Protein AF-A0A971RPJ1-F1 (afdb_monomer_lite)

Structure (mmCIF, N/CA/C/O backbone):
data_AF-A0A971RPJ1-F1
#
_entry.id   AF-A0A971RPJ1-F1
#
loop_
_atom_site.group_PDB
_atom_site.id
_atom_site.type_symbol
_atom_site.label_atom_id
_atom_site.label_alt_id
_atom_site.label_comp_id
_atom_site.label_asym_id
_atom_site.label_entity_id
_atom_site.label_seq_id
_atom_site.pdbx_PDB_ins_code
_atom_site.Cartn_x
_atom_site.Cartn_y
_atom_site.Cartn_z
_atom_site.occupancy
_atom_site.B_iso_or_equiv
_atom_site.auth_seq_id
_atom_site.auth_comp_id
_atom_site.auth_asym_id
_atom_site.auth_atom_id
_atom_site.pdbx_PDB_model_num
ATOM 1 N N . MET A 1 1 ? -14.779 2.451 9.028 1.00 66.38 1 MET A N 1
ATOM 2 C CA . MET A 1 1 ? -13.370 2.860 9.241 1.00 66.38 1 MET A CA 1
ATOM 3 C C . MET A 1 1 ? -13.280 4.359 8.987 1.00 66.38 1 MET A C 1
ATOM 5 O O . MET A 1 1 ? -13.946 4.816 8.070 1.00 66.38 1 MET A O 1
ATOM 9 N N . GLY A 1 2 ? -12.564 5.131 9.812 1.00 82.88 2 GLY A N 1
ATOM 10 C CA . GLY A 1 2 ? -12.406 6.578 9.590 1.00 82.88 2 GLY A CA 1
ATOM 11 C C . GLY A 1 2 ? -11.483 6.894 8.405 1.00 82.88 2 GLY A C 1
ATOM 12 O O . GLY A 1 2 ? -10.703 6.035 7.992 1.00 82.88 2 GLY A O 1
ATOM 13 N N . ALA A 1 3 ? -11.536 8.126 7.889 1.00 81.56 3 ALA A N 1
ATOM 14 C CA . ALA A 1 3 ? -10.749 8.561 6.727 1.00 81.56 3 ALA A CA 1
ATOM 15 C C . ALA A 1 3 ? -9.234 8.335 6.905 1.00 81.56 3 ALA A C 1
ATOM 17 O O . ALA A 1 3 ? -8.579 7.811 6.008 1.00 81.56 3 ALA A O 1
ATOM 18 N N . LEU A 1 4 ? -8.696 8.626 8.095 1.00 86.81 4 LEU A N 1
ATOM 19 C CA . LEU A 1 4 ? -7.285 8.386 8.429 1.00 86.81 4 LEU A CA 1
ATOM 20 C C . LEU A 1 4 ? -6.892 6.907 8.332 1.00 86.81 4 LEU A C 1
ATOM 22 O O . LEU A 1 4 ? -5.838 6.584 7.794 1.00 86.81 4 LEU A O 1
ATOM 26 N N . ALA A 1 5 ? -7.752 6.000 8.803 1.00 84.44 5 ALA A N 1
ATOM 27 C CA . ALA A 1 5 ? -7.478 4.568 8.741 1.00 84.44 5 ALA A CA 1
ATOM 28 C C . ALA A 1 5 ? -7.431 4.072 7.288 1.00 84.44 5 ALA A C 1
ATOM 30 O O . ALA A 1 5 ? -6.536 3.310 6.940 1.00 84.44 5 ALA A O 1
ATOM 31 N N . ASN A 1 6 ? -8.335 4.550 6.426 1.00 83.69 6 ASN A N 1
ATOM 32 C CA . ASN A 1 6 ? -8.317 4.191 5.006 1.00 83.69 6 ASN A CA 1
ATOM 33 C C . ASN A 1 6 ? -7.066 4.713 4.287 1.00 83.69 6 ASN A C 1
ATOM 35 O O . ASN A 1 6 ? -6.514 3.999 3.457 1.00 83.69 6 ASN A O 1
ATOM 39 N N . ILE A 1 7 ? -6.592 5.918 4.621 1.00 85.38 7 ILE A N 1
ATOM 40 C CA . ILE A 1 7 ? -5.362 6.477 4.040 1.00 85.38 7 ILE A CA 1
ATOM 41 C C . ILE A 1 7 ? -4.144 5.639 4.448 1.00 85.38 7 ILE A C 1
ATOM 43 O O . ILE A 1 7 ? -3.355 5.251 3.591 1.00 85.38 7 ILE A O 1
ATOM 47 N N . ILE A 1 8 ? -4.016 5.303 5.736 1.00 87.81 8 ILE A N 1
ATOM 48 C CA . ILE A 1 8 ? -2.906 4.480 6.243 1.00 87.81 8 ILE A CA 1
ATOM 49 C C . ILE A 1 8 ? -2.918 3.098 5.586 1.00 87.81 8 ILE A C 1
ATOM 51 O O . ILE A 1 8 ? -1.885 2.621 5.118 1.00 87.81 8 ILE A O 1
ATOM 55 N N . VAL A 1 9 ? -4.091 2.471 5.500 1.00 86.19 9 VAL A N 1
ATOM 56 C CA . VAL A 1 9 ? -4.245 1.176 4.832 1.00 86.19 9 VAL A CA 1
ATOM 57 C C . VAL A 1 9 ? -3.917 1.278 3.345 1.00 86.19 9 VAL A C 1
ATOM 59 O O . VAL A 1 9 ? -3.282 0.375 2.816 1.00 86.19 9 VAL A O 1
ATOM 62 N N . GLY A 1 10 ? -4.288 2.370 2.676 1.00 86.56 10 GLY A N 1
ATOM 63 C CA . GLY A 1 10 ? -3.942 2.598 1.276 1.00 86.56 10 GLY A CA 1
ATOM 64 C C . GLY A 1 10 ? -2.432 2.677 1.048 1.00 86.56 10 GLY A C 1
ATOM 65 O O . GLY A 1 10 ? -1.916 2.038 0.133 1.00 86.56 10 GLY A O 1
ATOM 66 N N . ILE A 1 11 ? -1.717 3.389 1.924 1.00 87.62 11 ILE A N 1
ATOM 67 C CA . ILE A 1 11 ? -0.253 3.498 1.883 1.00 87.62 11 ILE A CA 1
ATOM 68 C C . ILE A 1 11 ? 0.390 2.122 2.097 1.00 87.62 11 ILE A C 1
ATOM 70 O O . ILE A 1 11 ? 1.184 1.686 1.267 1.00 87.62 11 ILE A O 1
ATOM 74 N N . LEU A 1 12 ? 0.010 1.403 3.159 1.00 89.12 12 LEU A N 1
ATOM 75 C CA . LEU A 1 12 ? 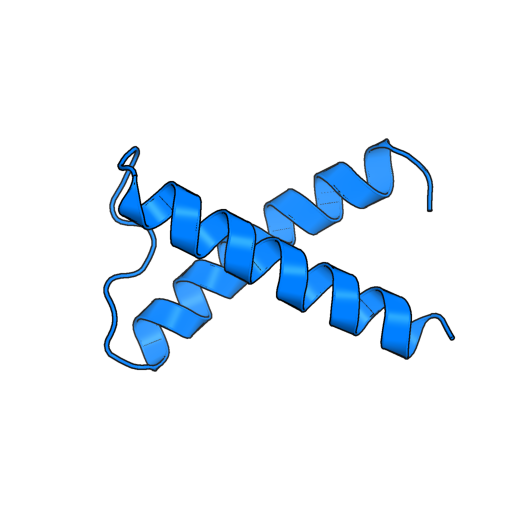0.494 0.037 3.419 1.00 89.12 12 LEU A CA 1
ATOM 76 C C . LEU A 1 12 ? 0.152 -0.914 2.260 1.00 89.12 12 LEU A C 1
ATOM 78 O O . LEU A 1 12 ? 0.964 -1.742 1.856 1.00 89.12 12 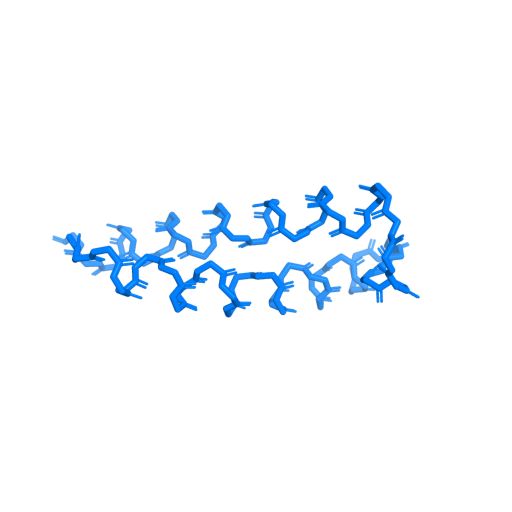LEU A O 1
ATOM 82 N N . GLY A 1 13 ? -1.030 -0.727 1.681 1.00 87.94 13 GLY A N 1
ATOM 83 C CA . GLY A 1 13 ? -1.554 -1.386 0.494 1.00 87.94 13 GLY A CA 1
ATOM 84 C C . GLY A 1 13 ? -0.640 -1.301 -0.707 1.00 87.94 13 GLY A C 1
ATOM 85 O O . GLY A 1 13 ? -0.329 -2.315 -1.326 1.00 87.94 13 GLY A O 1
ATOM 86 N N . ALA A 1 14 ? -0.174 -0.096 -1.012 1.00 85.44 14 ALA A N 1
ATOM 87 C CA . ALA A 1 14 ? 0.728 0.146 -2.126 1.00 85.44 14 ALA A CA 1
ATOM 88 C C . ALA A 1 14 ? 2.081 -0.563 -1.943 1.00 85.44 14 ALA A C 1
ATOM 90 O O . ALA A 1 14 ? 2.595 -1.151 -2.897 1.00 85.44 14 ALA A O 1
ATOM 91 N N . PHE A 1 15 ? 2.623 -0.571 -0.718 1.00 85.56 15 PHE A N 1
ATOM 92 C CA . PHE A 1 15 ? 3.869 -1.279 -0.406 1.00 85.56 15 PHE A CA 1
ATOM 93 C C . PHE A 1 15 ? 3.732 -2.792 -0.596 1.00 85.56 15 PHE A C 1
ATOM 95 O O . PHE A 1 15 ? 4.583 -3.410 -1.238 1.00 85.56 15 PHE A O 1
ATOM 102 N N . ILE A 1 16 ? 2.642 -3.387 -0.102 1.00 85.31 16 ILE A N 1
ATOM 103 C CA . ILE A 1 16 ? 2.378 -4.818 -0.297 1.00 85.31 16 ILE A CA 1
ATOM 104 C C . ILE A 1 16 ? 2.108 -5.122 -1.774 1.00 85.31 16 ILE A C 1
ATOM 106 O O . ILE A 1 16 ? 2.642 -6.093 -2.301 1.00 85.31 16 ILE A O 1
ATOM 110 N N . GLY A 1 17 ? 1.344 -4.277 -2.468 1.00 84.50 17 GLY A N 1
ATOM 111 C CA . GLY A 1 17 ? 1.035 -4.435 -3.889 1.00 84.50 17 GLY A CA 1
ATOM 112 C C . GLY A 1 17 ? 2.278 -4.544 -4.758 1.00 84.50 17 GLY A C 1
ATOM 113 O O . GLY A 1 17 ? 2.403 -5.492 -5.528 1.00 84.50 17 GLY A O 1
ATOM 114 N N . GLY A 1 18 ? 3.234 -3.627 -4.614 1.00 84.00 18 GLY A N 1
ATOM 115 C CA . GLY A 1 18 ? 4.461 -3.715 -5.405 1.00 84.00 18 GLY A CA 1
ATOM 116 C C . GLY A 1 18 ? 5.385 -4.854 -4.991 1.00 84.00 18 GLY A C 1
ATOM 117 O O . GLY A 1 18 ? 6.056 -5.408 -5.860 1.00 84.00 18 GLY A O 1
ATOM 118 N N . PHE A 1 19 ? 5.376 -5.274 -3.723 1.00 82.44 19 PHE A N 1
ATOM 119 C CA . PHE A 1 19 ? 6.083 -6.486 -3.302 1.00 82.44 19 PHE A CA 1
ATOM 120 C C . PHE A 1 19 ? 5.492 -7.739 -3.966 1.00 82.44 19 PHE A C 1
ATOM 122 O O . PHE A 1 19 ? 6.226 -8.543 -4.538 1.00 82.44 19 PHE A O 1
ATOM 129 N N . VAL A 1 20 ? 4.162 -7.861 -3.982 1.00 82.19 20 VAL A N 1
ATOM 130 C CA . VAL A 1 20 ? 3.446 -8.961 -4.646 1.00 82.19 20 VAL A CA 1
ATOM 131 C C . VAL A 1 20 ? 3.703 -8.955 -6.151 1.00 82.19 20 VAL A C 1
ATOM 133 O O . VAL A 1 20 ? 4.021 -10.003 -6.703 1.00 82.19 20 VAL A O 1
ATOM 136 N N . PHE A 1 21 ? 3.636 -7.792 -6.810 1.00 81.56 21 PHE A N 1
ATOM 137 C CA . PHE A 1 21 ? 3.902 -7.676 -8.248 1.00 81.56 21 PHE A CA 1
ATOM 138 C C . PHE A 1 21 ? 5.341 -8.042 -8.623 1.00 81.56 21 PHE A C 1
ATOM 140 O O . PHE A 1 21 ? 5.551 -8.684 -9.648 1.00 81.56 21 PHE A O 1
ATOM 147 N N . THR A 1 22 ? 6.305 -7.710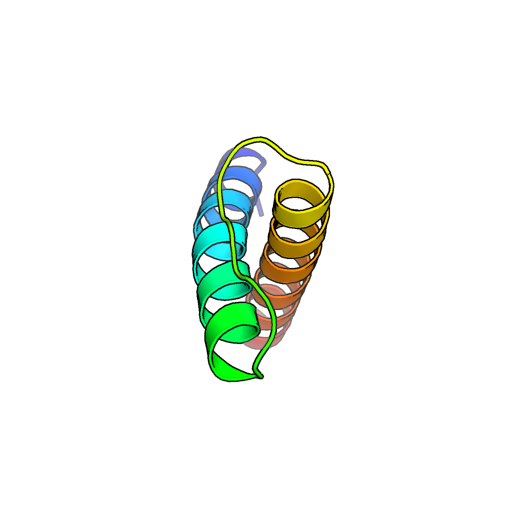 -7.762 1.00 81.62 22 THR A N 1
ATOM 148 C CA . THR A 1 22 ? 7.710 -8.103 -7.942 1.00 81.62 22 THR A CA 1
ATOM 149 C C . THR A 1 22 ? 7.897 -9.618 -7.799 1.00 81.62 22 THR A C 1
ATOM 151 O O . THR A 1 22 ? 8.675 -10.216 -8.538 1.00 81.62 22 THR A O 1
ATOM 154 N N . LEU A 1 23 ? 7.156 -10.265 -6.892 1.00 79.62 23 LEU A N 1
ATOM 155 C CA . LEU A 1 23 ? 7.214 -11.717 -6.673 1.00 79.62 23 LEU A CA 1
ATOM 156 C C . LEU A 1 23 ? 6.600 -12.540 -7.812 1.00 79.62 23 LEU A C 1
ATOM 158 O O . LEU A 1 23 ? 7.096 -13.619 -8.122 1.00 79.62 23 LEU A O 1
ATOM 162 N N . ILE A 1 24 ? 5.537 -12.044 -8.447 1.00 79.19 24 ILE A N 1
ATOM 163 C CA . ILE A 1 24 ? 4.853 -12.723 -9.565 1.00 79.19 24 ILE A CA 1
ATOM 164 C C . ILE A 1 24 ? 5.522 -12.478 -10.932 1.00 79.19 24 ILE A C 1
ATOM 166 O O . ILE A 1 24 ? 4.955 -12.832 -11.962 1.00 79.19 24 ILE A O 1
ATOM 170 N N . GLY A 1 25 ? 6.721 -11.883 -10.957 1.00 72.12 25 GLY A N 1
ATOM 171 C CA . GLY A 1 25 ? 7.501 -11.643 -12.179 1.00 72.12 25 GLY A CA 1
ATOM 172 C C . GLY A 1 25 ? 7.142 -10.358 -12.934 1.00 72.12 25 GLY A C 1
ATOM 173 O O . GLY A 1 25 ? 7.630 -10.145 -14.042 1.00 72.12 25 GLY A O 1
ATOM 174 N N . GLY A 1 26 ? 6.302 -9.498 -12.355 1.00 73.06 26 GLY A N 1
ATOM 175 C CA . GLY A 1 26 ? 6.049 -8.151 -12.857 1.00 73.06 26 GLY A CA 1
ATOM 176 C C . GLY A 1 26 ? 7.046 -7.137 -12.294 1.00 73.06 26 GLY A C 1
ATOM 177 O O . GLY A 1 26 ? 7.673 -7.349 -11.259 1.00 73.06 26 GLY A O 1
ATOM 178 N N . SER A 1 27 ? 7.175 -5.985 -12.948 1.00 71.75 27 SER A N 1
ATOM 179 C CA . SER A 1 27 ? 7.877 -4.853 -12.341 1.00 71.75 27 SER A CA 1
ATOM 180 C C . SER A 1 27 ? 7.030 -4.298 -11.195 1.00 71.75 27 SER A C 1
ATOM 182 O O . SER A 1 27 ? 5.863 -3.961 -11.401 1.00 71.75 27 SER A O 1
ATOM 184 N N . GLY A 1 28 ? 7.598 -4.206 -9.991 1.00 72.31 28 GLY A N 1
ATOM 185 C CA . GLY A 1 28 ? 6.982 -3.504 -8.863 1.00 72.31 28 GLY A CA 1
ATOM 186 C C . GLY A 1 28 ? 6.930 -1.985 -9.072 1.00 72.31 28 GLY A C 1
ATOM 187 O O . GLY A 1 28 ? 6.934 -1.486 -10.200 1.00 72.31 28 GLY A O 1
ATOM 188 N N . PHE A 1 29 ? 6.916 -1.219 -7.978 1.00 69.00 29 PHE A N 1
ATOM 189 C CA . PHE A 1 29 ? 7.035 0.238 -8.066 1.00 69.00 29 PHE A CA 1
ATOM 190 C C . PHE A 1 29 ? 8.470 0.629 -8.435 1.00 69.00 29 PHE A C 1
ATOM 192 O O . PHE A 1 29 ? 9.389 0.532 -7.628 1.00 69.00 29 PHE A O 1
ATOM 199 N N . THR A 1 30 ? 8.683 1.080 -9.666 1.00 75.06 30 THR A N 1
ATOM 200 C CA . THR A 1 30 ? 10.016 1.497 -10.135 1.00 75.06 30 THR A CA 1
ATOM 201 C C . THR A 1 30 ? 10.249 3.005 -9.994 1.00 75.06 30 THR A C 1
ATOM 203 O O . THR A 1 30 ? 11.334 3.490 -10.293 1.00 75.06 30 THR A O 1
ATOM 206 N N . GLY A 1 31 ? 9.233 3.766 -9.572 1.00 76.69 31 GLY A N 1
ATOM 207 C CA . GLY A 1 31 ? 9.258 5.230 -9.473 1.00 76.69 31 GLY A CA 1
ATOM 208 C C . GLY A 1 31 ? 7.881 5.856 -9.712 1.00 76.69 31 GLY A C 1
ATOM 209 O O . GLY A 1 31 ? 6.862 5.174 -9.604 1.00 76.69 31 GLY A O 1
ATOM 210 N N . PHE A 1 32 ? 7.837 7.144 -10.070 1.00 76.94 32 PHE A N 1
ATOM 211 C CA . PHE A 1 32 ? 6.589 7.870 -10.351 1.00 76.94 32 PHE A CA 1
ATOM 212 C C . PHE A 1 32 ? 6.163 7.696 -11.819 1.00 76.94 32 PHE A C 1
ATOM 214 O O . PHE A 1 32 ? 6.356 8.571 -12.659 1.00 76.94 32 PHE A O 1
ATOM 221 N N . ASN A 1 33 ? 5.626 6.523 -12.148 1.00 83.94 33 ASN A N 1
ATOM 222 C CA . ASN A 1 33 ? 5.102 6.202 -13.474 1.00 83.94 33 ASN A CA 1
ATOM 223 C C . ASN A 1 33 ? 3.669 5.652 -13.374 1.00 83.94 33 ASN A C 1
ATOM 225 O O . ASN A 1 33 ? 3.217 5.231 -12.306 1.00 83.94 33 ASN A O 1
ATOM 229 N N . LEU A 1 34 ? 2.941 5.658 -14.497 1.00 85.75 34 LEU A N 1
ATOM 230 C CA . LEU A 1 34 ? 1.558 5.161 -14.539 1.00 85.75 34 LEU A CA 1
ATOM 231 C C . LEU A 1 34 ? 1.462 3.692 -14.095 1.00 85.75 34 LEU A C 1
ATOM 233 O O . LEU A 1 34 ? 0.463 3.303 -13.497 1.00 85.75 34 LEU A O 1
ATOM 237 N N . TRP A 1 35 ? 2.511 2.898 -14.338 1.00 85.81 35 TRP A N 1
ATOM 238 C CA . TRP A 1 35 ? 2.584 1.502 -13.908 1.00 85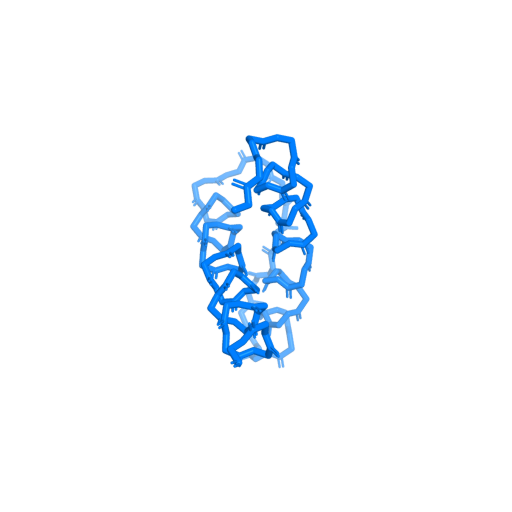.81 35 TRP A CA 1
ATOM 239 C C . TRP A 1 35 ? 2.590 1.361 -12.379 1.00 85.81 35 TRP A C 1
ATOM 241 O O . TRP A 1 35 ? 1.752 0.651 -11.828 1.00 85.81 35 TRP A O 1
ATOM 251 N N . SER A 1 36 ? 3.455 2.099 -11.675 1.00 85.25 36 SER A N 1
ATOM 252 C CA . SER A 1 36 ? 3.499 2.132 -10.209 1.00 85.25 36 SER A CA 1
ATOM 253 C C . SER A 1 36 ? 2.187 2.625 -9.608 1.00 85.25 36 SER A C 1
ATOM 255 O O . SER A 1 36 ? 1.773 2.104 -8.576 1.00 85.25 36 SER A O 1
ATOM 257 N N . LEU A 1 37 ? 1.511 3.595 -10.243 1.00 85.69 37 LEU A N 1
ATOM 258 C CA . LEU A 1 37 ? 0.190 4.052 -9.797 1.00 85.69 37 LEU A CA 1
ATOM 259 C C . LEU A 1 37 ? -0.831 2.907 -9.866 1.00 85.69 37 LEU A C 1
ATOM 261 O O . LEU A 1 37 ? -1.575 2.683 -8.915 1.00 85.69 37 LEU A O 1
ATOM 265 N N . PHE A 1 38 ? -0.832 2.150 -10.963 1.00 86.25 38 PHE A N 1
ATOM 266 C CA . PHE A 1 38 ? -1.729 1.011 -11.151 1.00 86.25 38 PHE A CA 1
ATOM 267 C C . PHE A 1 38 ? -1.474 -0.092 -10.120 1.00 86.25 38 PHE A C 1
ATOM 269 O O . PHE A 1 38 ? -2.399 -0.551 -9.449 1.00 86.25 38 PHE A O 1
ATOM 276 N N . VAL A 1 39 ? -0.206 -0.468 -9.941 1.00 85.50 39 VAL A N 1
ATOM 277 C CA . VAL A 1 39 ? 0.225 -1.464 -8.952 1.00 85.50 39 VAL A CA 1
ATOM 278 C C . VAL A 1 39 ? -0.130 -1.018 -7.528 1.00 85.50 39 VAL A C 1
ATOM 280 O O . VAL A 1 39 ? -0.617 -1.826 -6.738 1.00 85.50 39 VAL A O 1
ATOM 283 N N . ALA A 1 40 ? 0.038 0.269 -7.205 1.00 86.25 40 ALA A N 1
ATOM 284 C CA . ALA A 1 40 ? -0.320 0.835 -5.905 1.00 86.25 40 ALA A CA 1
ATOM 285 C C . ALA A 1 40 ? -1.833 0.800 -5.645 1.00 86.25 40 ALA A C 1
ATOM 287 O O . ALA A 1 40 ? -2.257 0.404 -4.557 1.00 86.25 40 ALA A O 1
ATOM 288 N N . ILE A 1 41 ? -2.6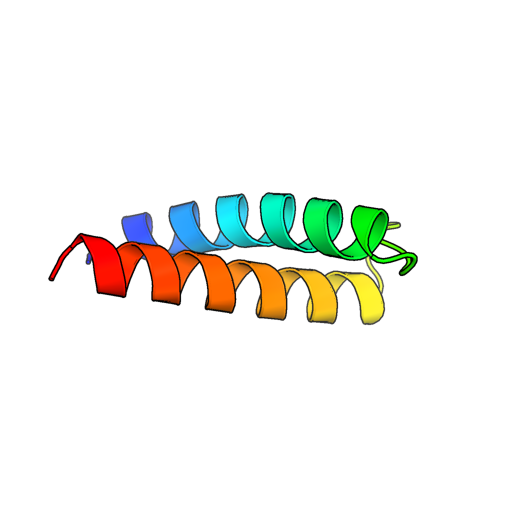50 1.162 -6.642 1.00 87.38 41 ILE A N 1
ATOM 289 C CA . ILE A 1 41 ? -4.114 1.090 -6.551 1.00 87.38 41 ILE A CA 1
ATOM 290 C C . ILE A 1 41 ? -4.542 -0.358 -6.310 1.00 87.38 41 ILE A C 1
ATOM 292 O O . ILE A 1 41 ? -5.250 -0.616 -5.338 1.00 87.38 41 ILE A O 1
ATOM 296 N N . ILE A 1 42 ? -4.064 -1.308 -7.120 1.00 87.06 42 ILE A N 1
ATOM 297 C CA . ILE A 1 42 ? -4.396 -2.732 -6.959 1.00 87.06 42 ILE A CA 1
ATOM 298 C C . ILE A 1 42 ? -3.962 -3.244 -5.578 1.00 87.06 42 ILE A C 1
ATOM 300 O O . ILE A 1 42 ? -4.756 -3.878 -4.885 1.00 87.06 42 ILE A O 1
ATOM 304 N N . GLY A 1 43 ? -2.744 -2.918 -5.138 1.00 86.19 43 GLY A N 1
ATOM 305 C CA . GLY A 1 43 ? -2.244 -3.272 -3.809 1.00 86.19 43 GLY A CA 1
ATOM 306 C C . GLY A 1 43 ? -3.124 -2.753 -2.675 1.00 86.19 43 GLY A C 1
ATOM 307 O O . GLY A 1 43 ? -3.476 -3.500 -1.761 1.00 86.19 43 GLY A O 1
ATOM 308 N N . SER A 1 44 ? -3.535 -1.485 -2.758 1.00 86.38 44 SER A N 1
ATOM 309 C CA . SER A 1 44 ? -4.437 -0.866 -1.782 1.00 86.38 44 SER A CA 1
ATOM 310 C C . SER A 1 44 ? -5.817 -1.502 -1.748 1.00 86.38 44 SER A C 1
ATOM 312 O O . SER A 1 44 ? -6.342 -1.738 -0.660 1.00 86.38 44 SER A O 1
ATOM 314 N N . VAL A 1 45 ? -6.375 -1.836 -2.914 1.00 85.88 45 VAL A N 1
ATOM 315 C CA . VAL A 1 45 ? -7.671 -2.502 -3.009 1.00 85.88 45 VAL A CA 1
ATOM 316 C C . VAL A 1 45 ? -7.584 -3.858 -2.326 1.00 85.88 45 VAL A C 1
ATOM 318 O O . VAL A 1 45 ? -8.389 -4.103 -1.440 1.00 85.88 45 VAL A O 1
ATOM 321 N N . ILE A 1 46 ? -6.570 -4.675 -2.639 1.00 84.69 46 ILE A N 1
ATOM 322 C CA . ILE A 1 46 ? -6.369 -6.004 -2.036 1.00 84.69 46 ILE A CA 1
ATOM 323 C C . ILE A 1 46 ? -6.282 -5.922 -0.507 1.00 84.69 46 ILE A C 1
ATOM 325 O O . ILE A 1 46 ? -6.959 -6.676 0.194 1.00 84.69 46 ILE A O 1
ATOM 329 N N . LEU A 1 47 ? -5.468 -5.006 0.024 1.00 83.50 47 LEU A N 1
ATOM 330 C CA . LEU A 1 47 ? -5.277 -4.877 1.471 1.00 83.50 47 LEU A CA 1
ATOM 331 C C . LEU A 1 47 ? -6.563 -4.399 2.169 1.00 83.50 47 LEU A C 1
ATOM 333 O O . LEU A 1 47 ? -6.922 -4.917 3.228 1.00 83.50 47 LEU A O 1
ATOM 337 N N . LEU A 1 48 ? -7.305 -3.473 1.552 1.00 84.94 48 LEU A N 1
ATOM 338 C CA . LEU A 1 48 ? -8.623 -3.058 2.033 1.00 84.94 48 LEU A CA 1
ATOM 339 C C . LEU A 1 48 ? -9.619 -4.222 2.037 1.00 84.94 48 LEU A C 1
ATOM 341 O O . LEU A 1 48 ? -10.340 -4.375 3.025 1.00 84.94 48 LEU A O 1
ATOM 345 N N . THR A 1 49 ? -9.655 -5.062 0.995 1.00 84.00 49 THR A N 1
ATOM 346 C CA . THR A 1 49 ? -10.544 -6.234 0.964 1.00 84.00 49 THR A CA 1
ATOM 347 C C . THR A 1 49 ? -10.201 -7.217 2.071 1.00 84.00 49 THR A C 1
ATOM 349 O O . THR A 1 49 ? -11.111 -7.677 2.753 1.00 84.00 49 THR A O 1
ATOM 352 N N . ILE A 1 50 ? -8.915 -7.505 2.297 1.00 84.25 50 ILE A N 1
ATOM 353 C CA . ILE A 1 50 ? -8.465 -8.412 3.364 1.00 84.25 50 ILE A CA 1
ATOM 354 C C . ILE A 1 50 ? -8.866 -7.870 4.738 1.00 84.25 50 ILE A C 1
ATOM 356 O O . ILE A 1 50 ? -9.447 -8.594 5.543 1.00 84.25 50 ILE A O 1
ATOM 360 N N . ILE A 1 51 ? -8.618 -6.587 5.010 1.00 83.56 51 ILE A N 1
ATOM 361 C CA . ILE A 1 51 ? -8.990 -5.973 6.292 1.00 83.56 51 ILE A CA 1
ATOM 362 C C . ILE A 1 51 ? -10.507 -5.975 6.478 1.00 83.56 51 ILE A C 1
ATOM 364 O O . ILE A 1 51 ? -10.982 -6.239 7.579 1.00 83.56 51 ILE A O 1
ATOM 368 N N . ASN A 1 52 ? -11.277 -5.694 5.427 1.00 83.00 52 ASN A N 1
ATOM 369 C CA . ASN A 1 52 ? -12.735 -5.728 5.496 1.00 83.00 52 ASN A CA 1
ATOM 370 C C . ASN A 1 52 ? -13.282 -7.156 5.668 1.00 83.00 52 ASN A C 1
ATOM 372 O O . ASN A 1 52 ? -14.333 -7.328 6.274 1.00 83.00 52 ASN A O 1
ATOM 376 N N . LEU A 1 53 ? -12.567 -8.170 5.170 1.00 84.62 53 LEU A N 1
ATOM 377 C CA . LEU A 1 53 ? -12.891 -9.583 5.361 1.00 84.62 53 LEU A CA 1
ATOM 378 C C . LEU A 1 53 ? -12.598 -10.047 6.797 1.00 84.62 53 LEU A C 1
ATOM 380 O O . LEU A 1 53 ? -13.409 -10.761 7.371 1.00 84.62 53 LEU A O 1
ATOM 384 N N . ILE A 1 54 ? -11.465 -9.630 7.376 1.00 86.56 54 ILE A N 1
ATOM 385 C CA . ILE A 1 54 ? -11.034 -10.010 8.736 1.00 86.56 54 ILE A CA 1
ATOM 386 C C . ILE A 1 54 ? -11.795 -9.236 9.821 1.00 86.56 54 ILE A C 1
ATOM 388 O O . ILE A 1 54 ? -12.011 -9.755 10.909 1.00 86.56 54 ILE A O 1
ATOM 392 N N . ARG A 1 55 ? -12.188 -7.982 9.562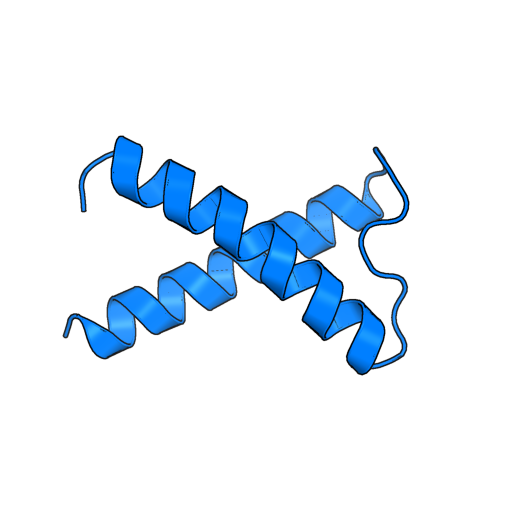 1.00 76.81 55 ARG A N 1
ATOM 393 C CA . ARG A 1 55 ? -12.990 -7.167 10.499 1.00 76.81 55 ARG A CA 1
ATOM 394 C C . ARG A 1 55 ? -14.485 -7.504 10.477 1.00 76.81 55 ARG A C 1
ATOM 396 O O . ARG A 1 55 ? -15.248 -6.806 11.146 1.00 76.81 55 ARG A O 1
ATOM 403 N N . LYS A 1 56 ? -14.888 -8.491 9.679 1.00 53.88 56 LYS A N 1
ATOM 404 C CA . LYS A 1 56 ? -16.244 -9.032 9.651 1.00 53.88 56 LYS A CA 1
ATOM 405 C C . LYS A 1 56 ? -16.419 -10.049 10.773 1.00 53.88 56 LYS A C 1
ATOM 407 O O . LYS A 1 56 ? -17.529 -10.064 11.342 1.00 53.88 56 LYS A O 1
#

Radius of gyration: 11.58 Å; chains: 1; bounding box: 26×21×25 Å

Secondary structure (DSSP, 8-state):
--HHHHHHHHHHHHHHHHHHHHHTTS----SSSHHHHHHHHHHHHHHHHHHHHHT-

Sequence (56 aa):
MGALANIIVGILGAFIGGFVFTLIGGSGFTGFNLWSLFVAIIGSVILLTIINLIRK

pLDDT: mean 82.18, std 6.37, range [53.88, 89.12]

Foldseek 3Di:
DDPVVLVVLLVVQLVVLLVVCVVVVHHGPPDPDPVSVVSSNNSSVVSVVVVVVVVD